Protein AF-Q6VER4-F1 (afdb_monomer)

Foldseek 3Di:
DCVPDVLLVVQLVVLQVVCCVPAPDRLVCLVPDPPPVSCPDPRNVLSVVVSNVRSVVSVCVVVVDDDPDDDADDSGD

Sequence (77 aa):
LYEQFPVFAAAFDDVVDALDQYLQLPLRQVMWGDDEGLLNSTEFAQPSLFAVEVALFALLRFWGVVPDYVIGHSVGE

Secondary structure (DSSP, 8-state):
-TTT-HHHHHHHHHHHHHHTTTSSS-HHHHHTSS-HHHHTSHHHHHHHHHHHHHHHHHHHHHTT---S-----GGG-

Solvent-accessible surface area (backbone atoms only — not comparable to full-atom values): 4553 Å² total; per-residue (Å²): 98,61,93,76,32,69,61,24,34,51,44,28,51,57,41,46,65,62,48,39,78,79,45,99,56,58,59,67,60,44,73,74,4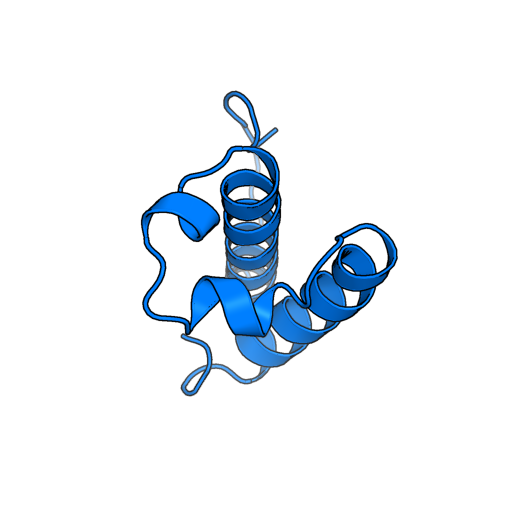6,89,50,62,69,60,33,69,30,70,84,41,36,51,59,53,50,49,29,49,52,53,10,50,49,48,41,41,45,72,73,66,57,75,79,95,73,86,85,50,65,82,91,62,98

Organism: Mycobacterium ulcerans (NCBI:txid1809)

Mean predicted aligned error: 3.06 Å

Nearest PDB structures (foldseek):
  3ptw-assembly1_A  TM=8.446E-01  e=7.012E-02  Clostridium perfringens ATCC 13124
  8csr-assembly1_8  TM=7.944E-01  e=1.371E+00  Homo sapiens

Radius of gyration: 13.25 Å; Cα contacts (8 Å, |Δi|>4): 58; chains: 1; bounding box: 38×21×28 Å

InterPro domains:
  IPR001227 Acy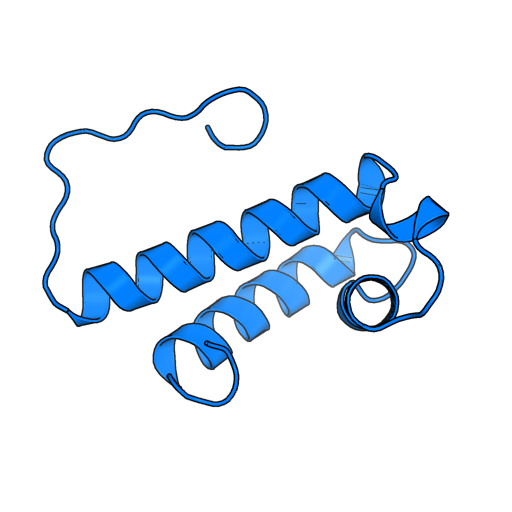l transferase domain superfamily [G3DSA:3.40.366.10] (1-77)
  IPR014043 Acyl transferase domain [PF00698] (1-77)
  IPR016035 Acyl transferase/acyl hydrolase/lysophospholipase [SSF52151] (1-77)
  IPR050091 Polyketide and Nonribosomal Peptide Biosynthesis Enzymes [PTHR43775] (1-77)

pLDDT: mean 94.66, std 7.04, range [60.72, 98.62]

Structure (mmCIF, N/CA/C/O backbone):
data_AF-Q6VER4-F1
#
_entry.id   AF-Q6VER4-F1
#
loop_
_atom_site.group_PDB
_atom_site.id
_atom_site.type_symbol
_atom_site.label_atom_id
_atom_site.label_alt_id
_atom_site.label_comp_id
_atom_site.label_asym_id
_atom_site.label_entity_id
_atom_site.label_seq_id
_atom_site.pdbx_PDB_ins_code
_atom_site.Cartn_x
_atom_site.Cartn_y
_atom_site.Cartn_z
_atom_site.occupancy
_atom_site.B_iso_or_equiv
_atom_site.auth_seq_id
_atom_site.auth_comp_id
_atom_site.auth_asym_id
_atom_site.auth_atom_id
_atom_site.pdbx_PDB_model_num
ATOM 1 N N . LEU A 1 1 ? 2.423 5.971 10.102 1.00 92.38 1 LEU A N 1
ATOM 2 C CA . LEU A 1 1 ? 1.399 4.927 9.851 1.00 92.38 1 LEU A CA 1
ATOM 3 C C . LEU A 1 1 ? 1.976 3.539 10.082 1.00 92.38 1 LEU A C 1
ATOM 5 O O . LEU A 1 1 ? 1.643 2.960 11.105 1.00 92.38 1 LEU A O 1
ATOM 9 N N . TYR A 1 2 ? 2.889 3.073 9.222 1.00 95.94 2 TYR A N 1
ATOM 10 C CA . TYR A 1 2 ? 3.504 1.741 9.315 1.00 95.94 2 TYR A CA 1
ATOM 11 C C . TYR A 1 2 ? 4.099 1.425 10.699 1.00 95.94 2 TYR A C 1
ATOM 13 O O . TYR A 1 2 ? 3.686 0.476 11.347 1.00 95.94 2 TYR A O 1
ATOM 21 N N . GLU A 1 3 ? 4.963 2.288 11.232 1.00 97.06 3 GLU A N 1
ATOM 22 C CA . GLU A 1 3 ? 5.589 2.055 12.547 1.00 97.06 3 GLU A CA 1
ATOM 23 C C . GLU A 1 3 ? 4.654 2.291 13.747 1.00 97.06 3 GLU A C 1
ATOM 25 O O . GLU A 1 3 ? 4.940 1.866 14.861 1.00 97.06 3 GLU A O 1
ATOM 30 N N . GLN A 1 4 ? 3.548 3.010 13.545 1.00 97.69 4 GLN A N 1
ATOM 31 C CA . GLN A 1 4 ? 2.697 3.501 14.636 1.00 97.69 4 GLN A CA 1
ATOM 32 C C . GLN A 1 4 ? 1.456 2.638 14.868 1.00 97.69 4 GLN A C 1
ATOM 34 O O . GLN A 1 4 ? 0.945 2.596 15.986 1.00 97.69 4 GLN A O 1
ATOM 39 N N . PHE A 1 5 ? 0.954 1.970 13.828 1.00 98.06 5 PHE A N 1
ATOM 40 C CA . PHE A 1 5 ? -0.289 1.209 13.886 1.00 98.06 5 PHE A CA 1
ATOM 41 C C . PHE A 1 5 ? -0.049 -0.221 13.394 1.00 98.06 5 PHE A C 1
ATOM 43 O O . PHE A 1 5 ? -0.026 -0.445 12.185 1.00 98.06 5 PHE A O 1
ATOM 50 N N . PRO A 1 6 ? 0.065 -1.211 14.300 1.00 98.19 6 PRO A N 1
ATOM 51 C CA . PRO A 1 6 ? 0.304 -2.603 13.916 1.00 98.19 6 PRO A CA 1
ATOM 52 C C . PRO A 1 6 ? -0.738 -3.170 12.943 1.00 98.19 6 PRO A C 1
ATOM 54 O O . PRO A 1 6 ? -0.395 -3.958 12.075 1.00 98.19 6 PRO A O 1
ATOM 57 N N . VAL A 1 7 ? -1.999 -2.733 13.043 1.00 98.12 7 VAL A N 1
ATOM 58 C CA . VAL A 1 7 ? -3.068 -3.141 12.113 1.00 98.12 7 VAL A CA 1
ATOM 59 C C . VAL A 1 7 ? -2.833 -2.598 10.702 1.00 98.12 7 VAL A C 1
ATOM 61 O O . VAL A 1 7 ? -3.081 -3.304 9.732 1.00 98.12 7 VAL A O 1
ATOM 64 N N . PHE A 1 8 ? -2.326 -1.366 10.584 1.00 98.50 8 PHE A N 1
ATOM 65 C CA . PHE A 1 8 ? -1.926 -0.812 9.292 1.00 98.50 8 PHE A CA 1
ATOM 66 C C . PHE A 1 8 ? -0.748 -1.603 8.724 1.00 98.50 8 PHE A C 1
ATOM 68 O O . PHE A 1 8 ? -0.786 -1.981 7.561 1.00 98.50 8 PHE A O 1
ATOM 75 N N . ALA A 1 9 ? 0.284 -1.858 9.538 1.00 98.50 9 ALA A N 1
ATOM 76 C CA . ALA A 1 9 ? 1.469 -2.589 9.096 1.00 98.50 9 ALA A CA 1
ATOM 77 C C . ALA A 1 9 ? 1.112 -3.991 8.597 1.00 98.50 9 ALA A C 1
ATOM 79 O O . ALA A 1 9 ? 1.469 -4.327 7.480 1.00 98.50 9 ALA A O 1
ATOM 80 N N . ALA A 1 10 ? 0.331 -4.753 9.368 1.00 98.62 10 ALA A N 1
ATOM 81 C CA . ALA A 1 10 ? -0.089 -6.097 8.980 1.00 98.62 10 ALA A CA 1
ATOM 82 C C . ALA A 1 10 ? -0.884 -6.099 7.665 1.00 98.62 10 ALA A C 1
ATOM 84 O O . ALA A 1 10 ? -0.558 -6.849 6.755 1.00 98.62 10 ALA A O 1
ATOM 85 N N . ALA A 1 11 ? -1.877 -5.213 7.526 1.00 98.56 11 ALA A N 1
ATOM 86 C CA . ALA A 1 11 ? -2.662 -5.129 6.295 1.00 98.56 11 ALA A CA 1
ATOM 87 C C . ALA A 1 11 ? -1.818 -4.685 5.089 1.00 98.56 11 ALA A C 1
ATOM 89 O O . ALA A 1 11 ? -2.010 -5.183 3.984 1.00 98.56 11 ALA A O 1
ATOM 90 N N . PHE A 1 12 ? -0.880 -3.758 5.293 1.00 98.56 12 PHE A N 1
ATOM 91 C CA . PHE A 1 12 ? 0.055 -3.338 4.254 1.00 98.56 12 PHE A CA 1
ATOM 92 C C . PHE A 1 12 ? 0.986 -4.488 3.844 1.00 98.56 12 PHE A C 1
ATOM 94 O O . PHE A 1 12 ? 1.178 -4.714 2.653 1.00 98.56 12 PHE A O 1
ATOM 101 N N . ASP A 1 13 ? 1.533 -5.226 4.814 1.00 98.50 13 ASP A N 1
ATOM 102 C CA . ASP A 1 13 ? 2.399 -6.389 4.593 1.00 98.50 13 ASP A CA 1
ATOM 103 C C . ASP A 1 13 ? 1.673 -7.470 3.785 1.00 98.50 13 ASP A C 1
ATOM 105 O O . ASP A 1 13 ? 2.181 -7.877 2.743 1.00 98.50 13 ASP A O 1
ATOM 109 N N . ASP A 1 14 ? 0.453 -7.838 4.188 1.00 98.50 14 ASP A N 1
ATOM 110 C CA . ASP A 1 14 ? -0.363 -8.848 3.501 1.00 98.50 14 ASP A CA 1
ATOM 111 C C . ASP A 1 14 ? -0.637 -8.475 2.033 1.00 98.50 14 ASP A C 1
ATOM 113 O O . ASP A 1 14 ? -0.587 -9.324 1.139 1.00 98.50 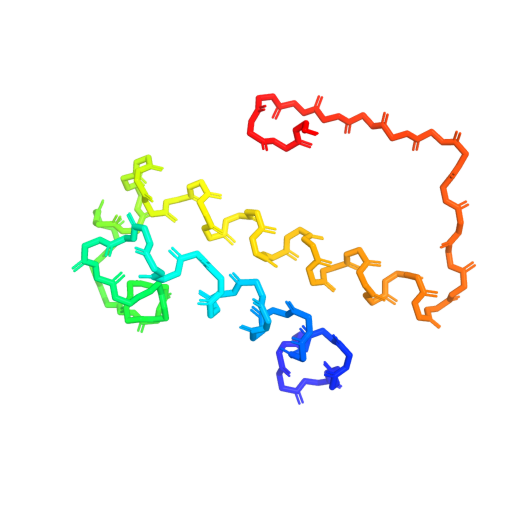14 ASP A O 1
ATOM 117 N N . VAL A 1 15 ? -0.932 -7.197 1.763 1.00 98.31 15 VAL A N 1
ATOM 118 C CA . VAL A 1 15 ? -1.204 -6.723 0.398 1.00 98.31 15 VAL A CA 1
ATOM 119 C C . VAL A 1 15 ? 0.071 -6.685 -0.438 1.00 98.31 15 VAL A C 1
ATOM 121 O O . VAL A 1 15 ? 0.051 -7.121 -1.587 1.00 98.31 15 VAL A O 1
ATOM 124 N N . VAL A 1 16 ? 1.181 -6.202 0.123 1.00 98.38 16 VAL A N 1
ATOM 125 C CA . VAL A 1 16 ? 2.480 -6.199 -0.563 1.00 98.38 16 VAL A CA 1
ATOM 126 C C . VAL A 1 16 ? 2.902 -7.621 -0.927 1.00 98.38 16 VAL A C 1
ATOM 128 O O . VAL A 1 16 ? 3.240 -7.864 -2.082 1.00 98.38 16 VAL A O 1
ATOM 131 N N . ASP A 1 17 ? 2.804 -8.569 0.005 1.00 98.12 17 ASP A N 1
ATOM 132 C CA . ASP A 1 17 ? 3.174 -9.969 -0.230 1.00 98.12 17 ASP A CA 1
ATOM 133 C C . ASP A 1 17 ? 2.316 -10.617 -1.331 1.00 98.12 17 ASP A C 1
ATOM 135 O O . ASP A 1 17 ? 2.797 -11.459 -2.097 1.00 98.12 17 ASP A O 1
ATOM 139 N N . ALA A 1 18 ? 1.045 -10.218 -1.445 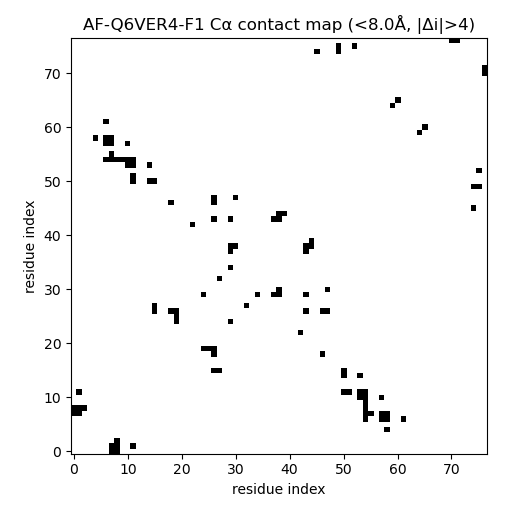1.00 98.00 18 ALA A N 1
ATOM 140 C CA . ALA A 1 18 ? 0.165 -10.663 -2.521 1.00 98.00 18 ALA A CA 1
ATOM 141 C C . ALA A 1 18 ? 0.516 -10.024 -3.878 1.00 98.00 18 ALA A C 1
ATOM 143 O O . ALA A 1 18 ? 0.468 -10.703 -4.905 1.00 98.00 18 ALA A O 1
ATOM 144 N N . LEU A 1 19 ? 0.865 -8.735 -3.896 1.00 97.31 19 LEU A N 1
ATOM 145 C CA . LEU A 1 19 ? 1.194 -7.988 -5.115 1.00 97.31 19 LEU A CA 1
ATOM 146 C C . LEU A 1 19 ? 2.568 -8.357 -5.678 1.00 97.31 19 LEU A C 1
ATOM 148 O O . LEU A 1 19 ? 2.709 -8.465 -6.896 1.00 97.31 19 LEU A O 1
ATOM 152 N N . ASP A 1 20 ? 3.553 -8.610 -4.816 1.00 97.44 20 ASP A N 1
ATOM 153 C CA . ASP A 1 20 ? 4.933 -8.933 -5.204 1.00 97.44 20 ASP A CA 1
ATOM 154 C C . ASP A 1 20 ? 5.025 -10.186 -6.094 1.00 97.44 20 ASP A C 1
ATOM 156 O O . ASP A 1 20 ? 5.972 -10.339 -6.860 1.00 97.44 20 ASP A O 1
ATOM 160 N N . GLN A 1 21 ? 4.010 -11.055 -6.074 1.00 96.69 21 GLN A N 1
ATOM 161 C CA . GLN A 1 21 ? 3.908 -12.220 -6.964 1.00 96.69 21 GLN A CA 1
ATOM 162 C C . GLN A 1 21 ? 3.734 -11.846 -8.446 1.00 96.69 21 GLN A C 1
ATOM 164 O O . GLN A 1 21 ? 3.983 -12.678 -9.322 1.00 96.69 21 GLN A O 1
ATOM 169 N N . TYR A 1 22 ? 3.288 -10.621 -8.726 1.00 95.88 22 TYR A N 1
ATOM 170 C CA . TYR A 1 22 ? 2.947 -10.131 -10.063 1.00 95.88 22 TYR A CA 1
ATOM 171 C C . TYR A 1 22 ? 3.861 -8.999 -10.543 1.00 95.88 22 TYR A C 1
ATOM 173 O O . TYR A 1 22 ? 3.735 -8.565 -11.689 1.00 95.88 22 TYR A O 1
ATOM 181 N N . LEU A 1 23 ? 4.769 -8.522 -9.690 1.00 95.94 23 LEU A N 1
ATOM 182 C CA . LEU A 1 23 ? 5.665 -7.410 -9.987 1.00 95.94 23 LEU A CA 1
ATOM 183 C C . LEU A 1 23 ? 7.061 -7.908 -10.356 1.00 95.94 23 LEU A C 1
ATOM 185 O O . LEU A 1 23 ? 7.531 -8.942 -9.886 1.00 95.94 23 LEU A O 1
ATOM 189 N N . GLN A 1 24 ? 7.750 -7.143 -11.201 1.00 94.88 24 GLN A N 1
ATOM 190 C CA . GLN A 1 24 ? 9.116 -7.480 -11.614 1.00 94.88 24 GLN A CA 1
ATOM 191 C C . GLN A 1 24 ? 10.151 -7.230 -10.511 1.00 94.88 24 GLN A C 1
ATOM 193 O O . GLN A 1 24 ? 11.241 -7.803 -10.542 1.00 94.88 24 GLN A O 1
ATOM 198 N N . LEU A 1 25 ? 9.820 -6.368 -9.549 1.00 97.19 25 LEU A N 1
ATOM 199 C CA . LEU A 1 25 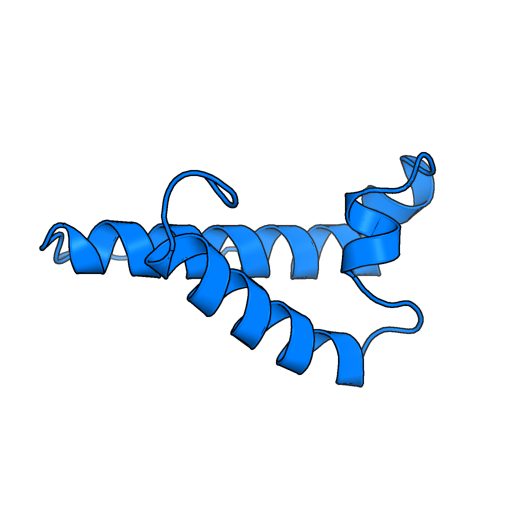? 10.649 -6.014 -8.404 1.00 97.19 25 LEU A CA 1
ATOM 200 C C . LEU A 1 25 ? 9.786 -6.002 -7.139 1.00 97.19 25 LEU A C 1
ATOM 202 O O . LEU A 1 25 ? 8.606 -5.661 -7.233 1.00 97.19 25 LEU A O 1
ATOM 206 N N . PRO A 1 26 ? 10.362 -6.302 -5.961 1.00 97.81 26 PRO A N 1
ATOM 207 C CA . PRO A 1 26 ? 9.635 -6.185 -4.705 1.00 97.81 26 PRO A CA 1
ATOM 208 C C . PRO A 1 26 ? 9.157 -4.748 -4.493 1.00 97.81 26 PRO A C 1
ATOM 210 O O . PRO A 1 26 ? 9.965 -3.811 -4.503 1.00 97.81 26 PRO A O 1
ATOM 213 N N . LEU A 1 27 ? 7.862 -4.567 -4.249 1.00 97.38 27 LEU A N 1
ATOM 214 C CA . LEU A 1 27 ? 7.214 -3.259 -4.156 1.00 97.38 27 LEU A CA 1
ATOM 215 C C . LEU A 1 27 ? 7.866 -2.387 -3.076 1.00 97.38 27 LEU A C 1
ATOM 217 O O . LEU A 1 27 ? 8.088 -1.196 -3.277 1.00 97.38 27 LEU A O 1
ATOM 221 N N . ARG A 1 28 ? 8.291 -3.005 -1.967 1.00 96.44 28 ARG A N 1
ATOM 222 C CA . ARG A 1 28 ? 9.043 -2.348 -0.883 1.00 96.44 28 ARG A CA 1
ATOM 223 C C . ARG A 1 28 ? 10.323 -1.678 -1.361 1.00 96.44 28 ARG A C 1
ATOM 225 O O . ARG A 1 28 ? 10.638 -0.574 -0.930 1.00 96.44 28 ARG A O 1
ATOM 232 N N . GLN A 1 29 ? 11.077 -2.355 -2.224 1.00 97.06 29 GLN A N 1
ATOM 233 C CA . GLN A 1 29 ? 12.343 -1.821 -2.721 1.00 97.06 29 GLN A CA 1
ATOM 234 C C . GLN A 1 29 ? 12.114 -0.590 -3.592 1.00 97.06 29 GLN A C 1
ATOM 236 O O . GLN A 1 29 ? 12.922 0.330 -3.553 1.00 97.06 29 GLN A O 1
ATOM 241 N N . VAL A 1 30 ? 11.003 -0.557 -4.331 1.00 97.56 30 VAL A N 1
ATOM 242 C CA . VAL A 1 30 ? 10.633 0.599 -5.151 1.00 97.56 30 VAL A CA 1
ATOM 243 C C . VAL A 1 30 ? 10.088 1.740 -4.287 1.00 97.56 30 VAL A C 1
ATOM 245 O O . VAL A 1 30 ? 10.521 2.874 -4.444 1.00 97.56 30 VAL A O 1
ATOM 248 N N . MET A 1 31 ? 9.198 1.453 -3.331 1.00 96.44 31 MET A N 1
ATOM 249 C CA . MET A 1 31 ? 8.578 2.471 -2.467 1.00 96.44 31 MET A CA 1
ATOM 250 C C . MET A 1 31 ? 9.561 3.172 -1.521 1.00 96.44 31 MET A C 1
ATOM 252 O O . MET A 1 31 ? 9.376 4.348 -1.218 1.00 96.44 31 MET A O 1
ATOM 256 N N . TRP A 1 32 ? 10.573 2.454 -1.026 1.00 95.06 32 TRP A N 1
ATOM 257 C CA . TRP A 1 32 ? 11.607 3.001 -0.135 1.00 95.06 32 TRP A CA 1
ATOM 258 C C . TRP A 1 32 ? 12.945 3.260 -0.832 1.00 95.06 32 TRP A C 1
ATOM 260 O O . TRP A 1 32 ? 13.918 3.608 -0.164 1.00 95.06 32 TRP A O 1
ATOM 270 N N . GLY A 1 33 ? 13.011 3.054 -2.146 1.00 96.00 33 GLY A N 1
ATOM 271 C CA . GLY A 1 33 ? 14.189 3.357 -2.947 1.00 96.00 33 GLY A CA 1
ATOM 272 C C . GLY A 1 33 ? 14.273 4.834 -3.330 1.00 96.00 33 GLY A C 1
ATOM 273 O O . GLY A 1 33 ? 13.350 5.612 -3.103 1.00 96.00 33 GLY A O 1
ATOM 274 N N . ASP A 1 34 ? 15.384 5.201 -3.967 1.00 96.25 34 ASP A N 1
ATOM 275 C CA . ASP A 1 34 ? 15.656 6.578 -4.405 1.00 96.25 34 ASP A CA 1
ATOM 276 C C . ASP A 1 34 ? 15.244 6.847 -5.872 1.00 96.25 34 ASP A C 1
ATOM 278 O O . ASP A 1 34 ? 15.396 7.964 -6.370 1.00 96.25 34 ASP A O 1
ATOM 282 N N . ASP A 1 35 ? 14.746 5.837 -6.600 1.00 97.06 35 ASP A N 1
ATOM 283 C CA . ASP A 1 35 ? 14.319 5.982 -7.999 1.00 97.06 35 ASP A CA 1
ATOM 284 C C . ASP A 1 35 ? 12.856 6.445 -8.090 1.00 97.06 35 ASP A C 1
ATOM 286 O O . ASP A 1 35 ? 11.918 5.657 -8.242 1.00 97.06 35 ASP A O 1
ATOM 290 N N . GLU A 1 36 ? 12.665 7.762 -8.021 1.00 96.06 36 GLU A N 1
ATOM 291 C CA . GLU A 1 36 ? 11.350 8.387 -8.185 1.00 96.06 36 GLU A CA 1
ATOM 292 C C . GLU A 1 36 ? 10.715 8.080 -9.550 1.00 96.06 36 GLU A C 1
ATOM 294 O O . GLU A 1 36 ? 9.492 8.022 -9.660 1.00 96.06 36 GLU A O 1
ATOM 299 N N . GLY A 1 37 ? 11.512 7.893 -10.607 1.00 97.50 37 GLY A N 1
ATOM 300 C CA . GLY A 1 37 ? 10.994 7.594 -11.944 1.00 97.50 37 GLY A CA 1
ATOM 301 C C . GLY A 1 37 ? 10.332 6.221 -11.992 1.00 97.50 37 GLY A C 1
ATOM 302 O O . GLY A 1 37 ? 9.243 6.073 -12.554 1.00 97.50 37 GLY A O 1
ATOM 303 N N . LEU A 1 38 ? 10.961 5.242 -11.346 1.00 97.31 38 LEU A N 1
ATOM 304 C CA . LEU A 1 38 ? 10.415 3.901 -11.189 1.00 97.31 38 LEU A CA 1
ATOM 305 C C . LEU A 1 38 ? 9.143 3.909 -10.336 1.00 97.31 38 LEU A C 1
ATOM 307 O O . LEU A 1 38 ? 8.136 3.338 -10.758 1.00 97.31 38 LEU A O 1
ATOM 311 N N . LEU A 1 39 ? 9.147 4.608 -9.195 1.00 97.69 39 LEU A N 1
ATOM 312 C CA . LEU A 1 39 ? 7.965 4.726 -8.332 1.00 97.69 39 LEU A CA 1
ATOM 313 C C . LEU A 1 39 ? 6.794 5.430 -9.035 1.00 97.69 39 LEU A C 1
ATOM 315 O O . LEU A 1 39 ? 5.646 5.027 -8.868 1.00 97.69 39 LEU A O 1
ATOM 319 N N . ASN A 1 40 ? 7.077 6.447 -9.852 1.00 96.75 40 ASN A N 1
ATOM 320 C CA . ASN A 1 40 ? 6.066 7.188 -10.612 1.00 96.75 40 ASN A CA 1
ATOM 321 C C . ASN A 1 40 ? 5.569 6.447 -11.864 1.00 96.75 40 ASN A C 1
ATOM 323 O O . ASN A 1 40 ? 4.624 6.904 -12.516 1.00 96.75 40 ASN A O 1
ATOM 327 N N . SER A 1 41 ? 6.183 5.320 -12.229 1.00 96.69 41 SER A N 1
ATOM 328 C CA . SER A 1 41 ? 5.669 4.484 -13.310 1.00 96.69 41 SER A CA 1
ATOM 329 C C . SER A 1 41 ? 4.323 3.878 -12.912 1.00 96.69 41 SER A C 1
ATOM 331 O O . SER A 1 41 ? 4.088 3.544 -11.754 1.00 96.69 41 SER A O 1
ATOM 333 N N . THR A 1 42 ? 3.419 3.707 -13.874 1.00 93.19 42 THR A N 1
ATOM 334 C CA . THR A 1 42 ? 2.079 3.163 -13.605 1.00 93.19 42 THR A CA 1
ATOM 335 C C . THR A 1 42 ? 2.142 1.762 -12.986 1.00 93.19 42 THR A C 1
ATOM 337 O O . THR A 1 42 ? 1.321 1.444 -12.133 1.00 93.19 42 THR A O 1
ATOM 340 N N . GLU A 1 43 ? 3.156 0.974 -13.366 1.00 95.31 43 GLU A N 1
ATOM 341 C CA . GLU A 1 43 ? 3.426 -0.373 -12.849 1.00 95.31 43 GLU A CA 1
ATOM 342 C C . GLU A 1 43 ? 3.652 -0.398 -11.334 1.00 95.31 43 GLU A C 1
ATOM 344 O O . GLU A 1 43 ? 3.188 -1.331 -10.692 1.00 95.31 43 GLU A O 1
ATOM 349 N N . PHE A 1 44 ? 4.298 0.620 -10.752 1.00 97.44 44 PHE A N 1
ATOM 350 C CA . PHE A 1 44 ? 4.585 0.660 -9.311 1.00 97.44 44 PHE A CA 1
ATOM 351 C C . PHE A 1 44 ? 3.727 1.668 -8.542 1.00 97.44 44 PHE A C 1
ATOM 353 O O . PHE A 1 44 ? 3.367 1.404 -7.394 1.00 97.44 44 PHE A O 1
ATOM 360 N N . ALA A 1 45 ? 3.325 2.781 -9.158 1.00 96.25 45 ALA A N 1
ATOM 361 C CA . ALA A 1 45 ? 2.468 3.784 -8.529 1.00 96.25 45 ALA A CA 1
ATOM 362 C C . ALA A 1 45 ? 1.099 3.203 -8.145 1.00 96.25 45 ALA A C 1
ATOM 364 O O . ALA A 1 45 ? 0.627 3.409 -7.028 1.00 96.25 45 ALA A O 1
ATOM 365 N N . GLN A 1 46 ? 0.468 2.453 -9.053 1.00 95.81 46 GLN A N 1
ATOM 366 C CA . GLN A 1 46 ? -0.857 1.868 -8.830 1.00 95.81 46 GLN A CA 1
ATOM 367 C C . GLN A 1 46 ? -0.888 0.848 -7.679 1.00 95.81 46 GLN A C 1
ATOM 369 O O . GLN A 1 46 ? -1.673 1.048 -6.750 1.00 95.81 46 GLN A O 1
ATOM 374 N N . PRO A 1 47 ? -0.042 -0.201 -7.661 1.00 96.81 47 PRO A N 1
ATOM 375 C CA . PRO A 1 47 ? -0.017 -1.144 -6.544 1.00 96.81 47 PRO A CA 1
ATOM 376 C C . PRO A 1 47 ? 0.432 -0.496 -5.229 1.00 96.81 47 PRO A C 1
ATOM 378 O O . PRO A 1 47 ? -0.082 -0.864 -4.175 1.00 96.81 47 PRO A O 1
ATOM 381 N N . SER A 1 48 ? 1.327 0.501 -5.271 1.00 97.12 48 SER A N 1
ATOM 382 C CA . SER A 1 48 ? 1.726 1.248 -4.067 1.00 97.12 48 SER A CA 1
ATOM 383 C C . SER A 1 48 ? 0.541 1.988 -3.445 1.00 97.12 48 SER A C 1
ATOM 385 O O . SER A 1 48 ? 0.323 1.902 -2.236 1.00 97.12 48 SER A O 1
ATOM 387 N N . LEU A 1 49 ? -0.239 2.700 -4.267 1.00 96.81 49 LEU A N 1
ATOM 388 C CA . LEU A 1 49 ? -1.441 3.402 -3.813 1.00 96.81 49 LEU A CA 1
ATOM 389 C C . LEU A 1 49 ? -2.469 2.421 -3.253 1.00 96.81 49 LEU A C 1
ATOM 391 O O . LEU A 1 49 ? -2.930 2.613 -2.130 1.00 96.81 49 LEU A O 1
ATOM 395 N N . PHE A 1 50 ? -2.736 1.332 -3.975 1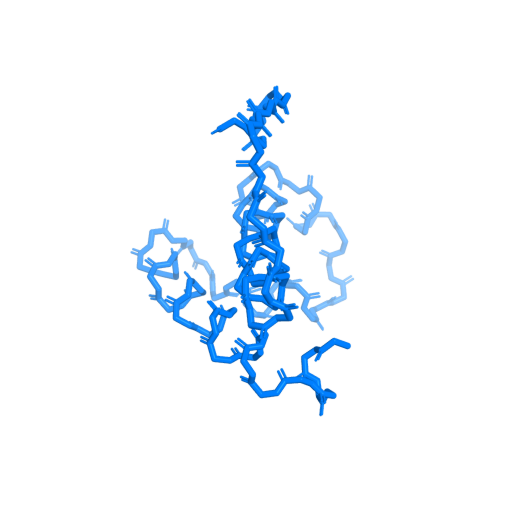.00 96.38 50 PHE A N 1
ATOM 396 C CA . PHE A 1 50 ? -3.669 0.299 -3.535 1.00 96.38 50 PHE A CA 1
ATOM 397 C C . PHE A 1 50 ? -3.278 -0.298 -2.171 1.00 96.38 50 PHE A C 1
ATOM 399 O O . PHE A 1 50 ? -4.112 -0.395 -1.269 1.00 96.38 50 PHE A O 1
ATOM 406 N N . ALA A 1 51 ? -1.999 -0.640 -1.972 1.00 98.00 51 ALA A N 1
ATOM 407 C CA . ALA A 1 51 ? -1.509 -1.167 -0.697 1.00 98.00 51 ALA A CA 1
ATOM 408 C C . ALA A 1 51 ? -1.726 -0.184 0.464 1.00 98.00 51 ALA A C 1
ATOM 410 O O . ALA A 1 51 ? -2.156 -0.580 1.553 1.00 98.00 51 ALA A O 1
ATOM 411 N N . VAL A 1 52 ? -1.479 1.109 0.233 1.00 97.69 52 VAL A N 1
ATOM 412 C CA . VAL A 1 52 ? -1.725 2.1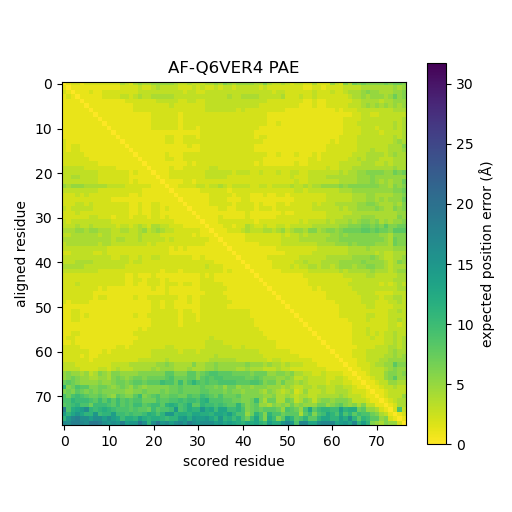56 1.234 1.00 97.69 52 VAL A CA 1
ATOM 413 C C . VAL A 1 52 ? -3.220 2.312 1.519 1.00 97.69 52 VAL A C 1
ATOM 415 O O . VAL A 1 52 ? -3.603 2.384 2.686 1.00 97.69 52 VAL A O 1
ATOM 418 N N . GLU A 1 53 ? -4.071 2.343 0.495 1.00 97.06 53 GLU A N 1
ATOM 419 C CA . GLU A 1 53 ? -5.523 2.507 0.638 1.00 97.06 53 GLU A CA 1
ATOM 420 C C . GLU A 1 53 ? -6.159 1.354 1.422 1.00 97.06 53 GLU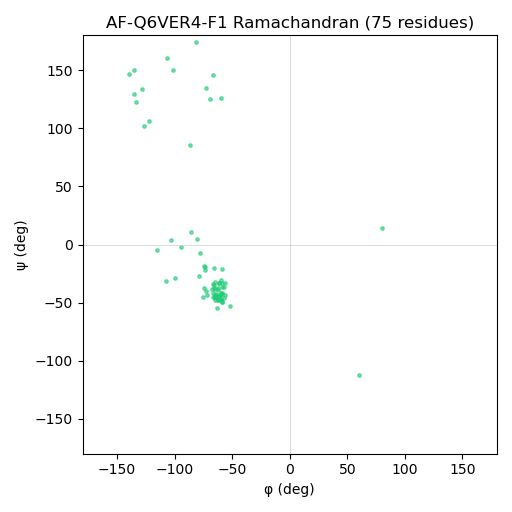 A C 1
ATOM 422 O O . GLU A 1 53 ? -6.928 1.598 2.357 1.00 97.06 53 GLU A O 1
ATOM 427 N N . VAL A 1 54 ? -5.779 0.106 1.131 1.00 97.19 54 VAL A N 1
ATOM 428 C CA . VAL A 1 54 ? -6.259 -1.068 1.879 1.00 97.19 54 VAL A CA 1
ATOM 429 C C . VAL A 1 54 ? -5.789 -1.027 3.336 1.00 97.19 54 VAL A C 1
ATOM 431 O O . VAL A 1 54 ? -6.582 -1.274 4.251 1.00 97.19 54 VAL A O 1
ATOM 434 N N . ALA A 1 55 ? -4.531 -0.655 3.585 1.00 98.31 55 ALA A N 1
ATOM 435 C CA . ALA A 1 55 ? -4.004 -0.533 4.943 1.00 98.31 55 ALA A CA 1
ATOM 436 C C . ALA A 1 55 ? -4.682 0.599 5.740 1.00 98.31 55 ALA A C 1
ATOM 438 O O . ALA A 1 55 ? -4.968 0.449 6.934 1.00 98.31 55 ALA A O 1
ATOM 439 N N . LEU A 1 56 ? -5.002 1.720 5.085 1.00 97.81 56 LEU A N 1
ATOM 440 C CA . LEU A 1 56 ? -5.801 2.799 5.671 1.00 97.81 56 LEU A CA 1
ATOM 441 C C . LEU A 1 56 ? -7.229 2.338 5.971 1.00 97.81 56 LEU A C 1
ATOM 443 O O . LEU A 1 56 ? -7.742 2.616 7.057 1.00 97.81 56 LEU A O 1
ATOM 447 N N . PHE A 1 57 ? -7.860 1.603 5.057 1.00 96.06 57 PHE A N 1
ATOM 448 C CA . PHE A 1 57 ? -9.191 1.046 5.277 1.00 96.06 57 PHE A CA 1
ATOM 449 C C . PHE A 1 57 ? -9.213 0.090 6.477 1.00 96.06 57 PH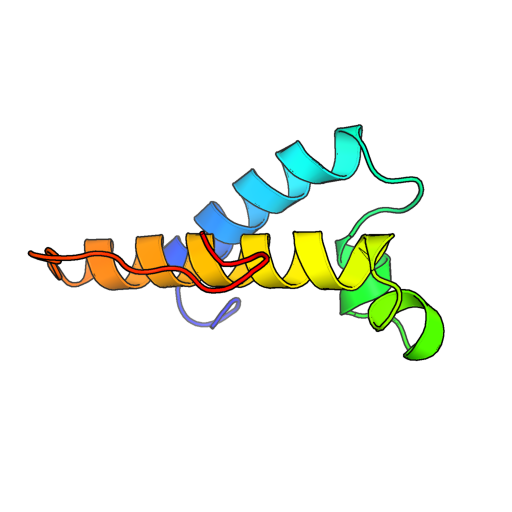E A C 1
ATOM 451 O O . PHE A 1 57 ? -10.099 0.195 7.329 1.00 96.06 57 PHE A O 1
ATOM 458 N N . ALA A 1 58 ? -8.212 -0.785 6.608 1.00 97.56 58 ALA A N 1
ATOM 459 C CA . ALA A 1 58 ? -8.068 -1.668 7.765 1.00 97.56 58 ALA A CA 1
ATOM 460 C C . ALA A 1 58 ? -7.958 -0.880 9.083 1.00 97.56 58 ALA A C 1
ATOM 462 O O . ALA A 1 58 ? -8.620 -1.218 10.069 1.00 97.56 58 ALA A O 1
ATOM 463 N N . LEU A 1 59 ? -7.184 0.210 9.095 1.00 98.00 59 LEU A N 1
ATOM 464 C CA . LEU A 1 59 ? -7.063 1.089 10.259 1.00 98.00 59 LEU A CA 1
ATOM 465 C C . LEU A 1 59 ? -8.389 1.791 10.605 1.00 98.00 59 LEU A C 1
ATOM 467 O O . LEU A 1 59 ? -8.785 1.815 11.771 1.00 98.00 59 LEU A O 1
ATOM 471 N N . LEU A 1 60 ? -9.110 2.312 9.610 1.00 97.69 60 LEU A N 1
ATOM 472 C CA . LEU A 1 60 ? -10.427 2.929 9.814 1.00 97.69 60 LEU A CA 1
ATOM 473 C C . LEU A 1 60 ? -11.435 1.923 10.387 1.00 97.69 60 LEU A C 1
ATOM 475 O O . LEU A 1 60 ? -12.155 2.233 11.340 1.00 97.69 60 LEU A O 1
ATOM 479 N N . ARG A 1 61 ? -11.446 0.696 9.857 1.00 96.19 61 ARG A N 1
ATOM 480 C CA . ARG A 1 61 ? -12.288 -0.400 10.360 1.00 96.19 61 ARG A CA 1
ATOM 481 C C . ARG A 1 61 ? -11.939 -0.767 11.798 1.00 96.19 61 ARG A C 1
ATOM 483 O O . ARG A 1 61 ? -12.850 -0.988 12.593 1.00 96.19 61 ARG A O 1
ATOM 490 N N . PHE A 1 62 ? -10.655 -0.776 12.154 1.00 96.44 62 PHE A N 1
ATOM 491 C CA . PHE A 1 62 ? -10.208 -0.993 13.532 1.00 96.44 62 PHE A CA 1
ATOM 492 C C . PHE A 1 62 ? -10.721 0.089 14.497 1.00 96.44 62 PHE A C 1
ATOM 494 O O . PHE A 1 62 ? -11.055 -0.217 15.640 1.00 96.44 62 PHE A O 1
ATOM 501 N N . TRP A 1 63 ? -10.875 1.333 14.037 1.00 97.62 63 TRP A N 1
ATOM 502 C CA . TRP A 1 63 ? -11.516 2.407 14.808 1.00 97.62 63 TRP A CA 1
ATOM 503 C C . TRP A 1 63 ? -13.050 2.382 14.791 1.00 97.62 63 TRP A C 1
ATOM 505 O O . TRP A 1 63 ? -13.685 3.273 15.350 1.00 97.62 63 TRP A O 1
ATOM 515 N N . GLY A 1 64 ? -13.660 1.361 14.188 1.00 97.44 64 GLY A N 1
ATOM 516 C CA . GLY A 1 64 ? -15.112 1.206 14.145 1.00 97.44 64 GLY A CA 1
ATOM 517 C C . GLY A 1 64 ? -15.800 2.063 13.083 1.00 97.44 64 GLY A C 1
ATOM 518 O O . GLY A 1 64 ? -17.022 2.192 13.114 1.00 97.44 64 GLY A O 1
ATOM 519 N N . VAL A 1 65 ? -15.051 2.633 12.133 1.00 96.88 65 VAL A N 1
ATOM 520 C CA . VAL A 1 65 ? -15.642 3.337 10.989 1.00 96.88 65 VAL A CA 1
ATOM 521 C C . VAL A 1 65 ? -16.325 2.318 10.076 1.00 96.88 65 VAL A C 1
ATOM 523 O O . VAL A 1 65 ? -15.716 1.345 9.619 1.00 96.88 65 VAL A O 1
ATOM 526 N N . VAL A 1 66 ? -17.606 2.551 9.799 1.00 93.81 66 VAL A N 1
ATOM 527 C CA . VAL A 1 66 ? -18.415 1.757 8.870 1.00 93.81 66 VAL A CA 1
ATOM 528 C C . VAL A 1 66 ? -18.950 2.708 7.801 1.00 93.81 66 VAL A C 1
ATOM 530 O O . VAL A 1 66 ? -19.812 3.520 8.121 1.00 93.81 66 VAL A O 1
ATOM 533 N N . PRO A 1 67 ? -18.414 2.672 6.568 1.00 87.06 67 PRO A N 1
ATOM 534 C CA . PRO A 1 67 ? -18.877 3.563 5.515 1.00 87.06 67 PRO A CA 1
ATOM 535 C C . PRO A 1 67 ? -20.259 3.133 5.011 1.00 87.06 67 PRO A C 1
ATOM 537 O O . PRO A 1 67 ? -20.477 1.957 4.723 1.00 87.06 67 PRO A O 1
ATOM 540 N N . ASP A 1 68 ? -21.164 4.098 4.849 1.00 90.25 68 ASP A N 1
ATOM 541 C CA . ASP A 1 68 ? -22.457 3.889 4.183 1.00 90.25 68 ASP A CA 1
ATOM 542 C C . ASP A 1 68 ? -22.325 3.883 2.649 1.00 90.25 68 ASP A C 1
ATOM 544 O O . ASP A 1 68 ? -23.115 3.248 1.953 1.00 90.25 68 ASP A O 1
ATOM 548 N N . TYR A 1 69 ? -21.309 4.574 2.120 1.00 89.94 69 TYR A N 1
ATOM 549 C CA . TYR A 1 69 ? -21.013 4.680 0.692 1.00 89.94 69 TYR A CA 1
ATOM 550 C C . TYR A 1 69 ? -19.507 4.596 0.448 1.00 89.94 69 TYR A C 1
ATOM 552 O O . TYR A 1 69 ? -18.712 5.095 1.246 1.00 89.94 69 TYR A O 1
ATOM 560 N N . VAL A 1 70 ? -19.127 4.004 -0.684 1.00 87.56 70 VAL A N 1
ATOM 561 C CA . VAL A 1 70 ? -17.746 3.935 -1.176 1.00 87.56 70 VAL A CA 1
ATOM 562 C C . VAL A 1 70 ? -17.743 4.431 -2.617 1.00 87.56 70 VAL A C 1
ATOM 564 O O . VAL A 1 70 ? -18.621 4.065 -3.397 1.00 87.56 70 VAL A O 1
ATOM 567 N N . ILE A 1 71 ? -16.794 5.302 -2.950 1.00 85.44 71 ILE A N 1
ATOM 568 C CA . ILE A 1 71 ? -16.591 5.824 -4.302 1.00 85.44 71 ILE A CA 1
ATOM 569 C C . ILE A 1 71 ? -15.095 5.770 -4.575 1.00 85.44 71 ILE A C 1
ATOM 571 O O . ILE A 1 71 ? -14.313 6.277 -3.771 1.00 85.44 71 ILE A O 1
ATOM 575 N N . GLY A 1 72 ? -14.731 5.194 -5.713 1.00 83.88 72 GLY A N 1
ATOM 576 C CA . GLY A 1 72 ? -13.382 5.232 -6.248 1.00 83.88 72 GLY A CA 1
ATOM 577 C C . GLY A 1 72 ? -13.272 6.160 -7.447 1.00 83.88 72 GLY A C 1
ATOM 578 O O . GLY A 1 72 ? -14.268 6.508 -8.085 1.00 83.88 72 GLY A O 1
ATOM 579 N N . HIS A 1 73 ? -12.051 6.579 -7.755 1.00 82.81 73 HIS A N 1
ATOM 580 C CA . HIS A 1 73 ? -11.760 7.279 -8.999 1.00 82.81 73 HIS A CA 1
ATOM 581 C C . HIS A 1 73 ? -10.514 6.677 -9.643 1.00 82.81 73 HIS A C 1
ATOM 583 O O . HIS A 1 73 ? -9.427 6.713 -9.062 1.00 82.81 73 HIS A O 1
ATOM 589 N N . SER A 1 74 ? -10.650 6.202 -10.883 1.00 83.50 74 SER A N 1
ATOM 590 C CA . SER A 1 74 ? -9.569 5.549 -11.628 1.00 83.50 74 SER A CA 1
ATOM 591 C C . SER A 1 74 ? -9.074 4.290 -10.904 1.00 83.50 74 SER A C 1
ATOM 593 O O . SER A 1 74 ? -9.823 3.331 -10.804 1.00 83.50 74 SER A O 1
ATOM 595 N N . VAL A 1 75 ? -7.843 4.277 -10.391 1.00 72.50 75 VAL A N 1
ATOM 596 C CA . VAL A 1 75 ? -7.265 3.111 -9.705 1.00 72.50 75 VAL A CA 1
ATOM 597 C C . VAL A 1 75 ? -7.847 2.872 -8.306 1.00 72.50 75 VAL A C 1
ATOM 599 O O . VAL A 1 75 ? -7.723 1.772 -7.789 1.00 72.50 75 VAL A O 1
ATOM 602 N N . GLY A 1 76 ? -8.469 3.887 -7.700 1.00 61.75 76 GLY A N 1
ATOM 603 C CA . GLY A 1 76 ? -9.044 3.782 -6.354 1.00 61.75 76 GLY A CA 1
ATOM 604 C C . GLY A 1 76 ? -10.478 3.233 -6.305 1.00 61.75 76 GLY A C 1
ATOM 605 O O . GLY A 1 76 ? -11.127 3.396 -5.275 1.00 61.75 76 GLY A O 1
ATOM 606 N N . GLU A 1 77 ? -11.014 2.703 -7.416 1.00 60.72 77 GLU A N 1
ATOM 607 C CA . GLU A 1 77 ? -12.283 1.936 -7.476 1.00 60.72 77 GLU A CA 1
ATOM 608 C C . GLU A 1 77 ? -12.032 0.447 -7.227 1.00 60.72 77 GLU A C 1
ATOM 610 O O . GLU A 1 77 ? -12.769 -0.125 -6.391 1.00 60.72 77 GLU A O 1
#